Protein AF-A0AAV5C371-F1 (afdb_monomer_lite)

Organism: NCBI:txid191504

pLDDT: mean 76.24, std 12.59, range [38.81, 90.94]

Foldseek 3Di:
DDPPPPPPDDQKDWDWDFDFQKIWIWIAGPVVRDIDPTQDIDGHPHTPPPFDQLEWDDAPQKIKTWTFRDDVPWFGPWIKIWIWGHDDDSHTDIDIGTDPPPDDGPWRWYWDADPVRDIWIWTDDPPDIDIGD

Secondary structure (DSSP, 8-state):
----------SEEEEEEEETTEEEEEEEETTTTEEPS--EEEE-SS--TT-EEEEEEEETTEEEEEEEE--TTSPP-EEEEEEEE-SS-SS--EEEEEETT---TT-EEEEEE-TT--EEEEEEETTEEEEE-

Radius of gyration: 16.56 Å; chains: 1; bounding box: 53×35×44 Å

Sequence (133 aa):
MSSSSRRHVFSQLLVVTSVGRELHLHPYTAATRSWRRQLARIHMEKDLHAAWARTAVVQRGAAHWLYANHEPWSPPTDLCIVSAEVGTTSSPRVSLTELLDAVTVGQTPFLCVGRDGRLSVAGVRGMHVALWT

Structure (mmCIF, N/CA/C/O backbone):
data_AF-A0AAV5C371-F1
#
_entry.id   AF-A0AAV5C371-F1
#
loop_
_atom_site.group_PDB
_atom_site.id
_atom_site.type_symbol
_atom_site.label_atom_id
_atom_site.label_alt_id
_atom_site.label_comp_id
_atom_site.label_asym_id
_atom_site.label_entity_id
_atom_site.label_seq_id
_atom_site.pdbx_PDB_ins_code
_atom_site.Cartn_x
_atom_site.Cartn_y
_atom_site.Cartn_z
_atom_site.occupancy
_atom_site.B_iso_or_equiv
_atom_site.auth_seq_id
_atom_site.auth_comp_id
_atom_site.auth_asym_id
_atom_site.auth_atom_id
_atom_site.pdbx_PDB_model_num
ATOM 1 N N . MET A 1 1 ? -37.274 3.932 -6.355 1.00 38.81 1 MET A N 1
ATOM 2 C CA . MET A 1 1 ? -36.329 2.826 -6.084 1.00 38.81 1 MET A CA 1
ATOM 3 C C . MET A 1 1 ? -35.184 3.395 -5.264 1.00 38.81 1 MET A C 1
ATOM 5 O O . MET A 1 1 ? -34.438 4.222 -5.767 1.00 38.81 1 MET A O 1
ATOM 9 N N . SER A 1 2 ? -35.140 3.075 -3.972 1.00 40.66 2 SER A N 1
ATOM 10 C CA . SER A 1 2 ? -34.131 3.589 -3.041 1.00 40.66 2 SER A CA 1
ATOM 11 C C . SER A 1 2 ? -32.794 2.903 -3.321 1.00 40.66 2 SER A C 1
ATOM 13 O O . SER A 1 2 ? -32.655 1.699 -3.112 1.00 40.66 2 SER A O 1
ATOM 15 N N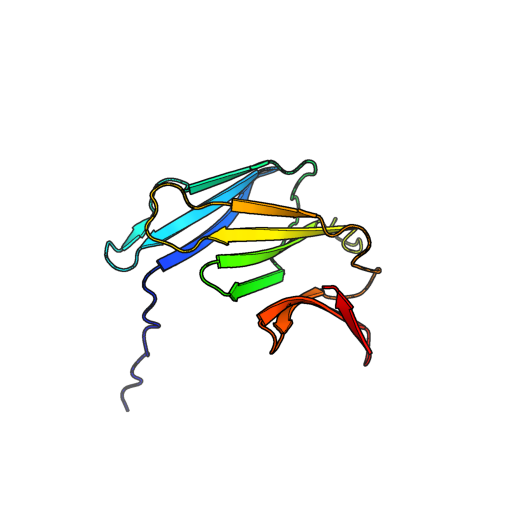 . SER A 1 3 ? -31.823 3.659 -3.832 1.00 45.53 3 SER A N 1
ATOM 16 C CA . SER A 1 3 ? -30.427 3.235 -3.887 1.00 45.53 3 SER A CA 1
ATOM 17 C C . SER A 1 3 ? -29.894 3.215 -2.456 1.00 45.53 3 SER A C 1
ATOM 19 O O . SER A 1 3 ? -29.456 4.243 -1.935 1.00 45.53 3 SER A O 1
ATOM 21 N N . SER A 1 4 ? -29.933 2.054 -1.797 1.00 46.94 4 SER A N 1
ATOM 22 C CA . SER A 1 4 ? -29.203 1.869 -0.547 1.00 46.94 4 SER A CA 1
ATOM 23 C C . SER A 1 4 ? -27.710 1.980 -0.862 1.00 46.94 4 SER A C 1
ATOM 25 O O . SER A 1 4 ? -27.098 1.037 -1.370 1.00 46.94 4 SER A O 1
ATOM 27 N N . SER A 1 5 ? -27.128 3.146 -0.588 1.00 54.62 5 SER A N 1
ATOM 28 C CA . SER A 1 5 ? -25.680 3.322 -0.527 1.00 54.62 5 SER A CA 1
ATOM 29 C C . SER A 1 5 ? -25.166 2.340 0.523 1.00 54.62 5 SER A C 1
ATOM 31 O O . SER A 1 5 ? -25.344 2.550 1.726 1.00 54.62 5 SER A O 1
ATOM 33 N N . ARG A 1 6 ? -24.611 1.206 0.080 1.00 55.47 6 ARG A N 1
ATOM 34 C CA . ARG A 1 6 ? -23.874 0.297 0.956 1.00 55.47 6 ARG A CA 1
ATOM 35 C C . ARG A 1 6 ? -22.690 1.100 1.480 1.00 55.47 6 ARG A C 1
ATOM 37 O O . ARG A 1 6 ? -21.681 1.224 0.794 1.00 55.47 6 ARG A O 1
ATOM 44 N N . ARG A 1 7 ? -22.810 1.689 2.674 1.00 64.31 7 ARG A N 1
ATOM 45 C CA . ARG A 1 7 ? -21.640 2.238 3.363 1.00 64.31 7 ARG A CA 1
ATOM 46 C C . ARG A 1 7 ? -20.681 1.078 3.553 1.00 64.31 7 ARG A C 1
ATOM 48 O O . ARG A 1 7 ? -21.032 0.095 4.201 1.00 64.31 7 ARG A O 1
ATOM 55 N N . HIS A 1 8 ? -19.497 1.180 2.968 1.00 55.84 8 HIS A N 1
ATOM 56 C CA . HIS A 1 8 ? -18.412 0.268 3.283 1.00 55.84 8 HIS A CA 1
ATOM 57 C C . HIS A 1 8 ? -18.167 0.344 4.795 1.00 55.84 8 HIS A C 1
ATOM 59 O O . HIS A 1 8 ? -17.822 1.403 5.321 1.00 55.84 8 HIS A O 1
ATOM 65 N N . VAL A 1 9 ? -18.427 -0.756 5.503 1.00 76.00 9 VAL A N 1
ATOM 66 C CA . VAL A 1 9 ? -18.203 -0.847 6.946 1.00 76.00 9 VAL A CA 1
ATOM 67 C C . VAL A 1 9 ? -16.760 -1.293 7.138 1.00 76.00 9 VAL A C 1
ATOM 69 O O . VAL A 1 9 ? -16.451 -2.474 7.032 1.00 76.00 9 VAL A O 1
ATOM 72 N N . PHE A 1 10 ? -15.861 -0.340 7.361 1.00 78.62 10 PHE A N 1
ATOM 73 C CA . PHE A 1 10 ? -14.495 -0.617 7.797 1.00 78.62 10 PHE A CA 1
ATOM 74 C C . PHE A 1 10 ? -14.378 -0.307 9.291 1.00 78.62 10 PHE A C 1
ATOM 76 O O . PHE A 1 10 ? -15.022 0.613 9.791 1.00 78.62 10 PHE A O 1
ATOM 83 N N . SER A 1 11 ? -13.570 -1.073 10.021 1.00 81.75 11 SER A N 1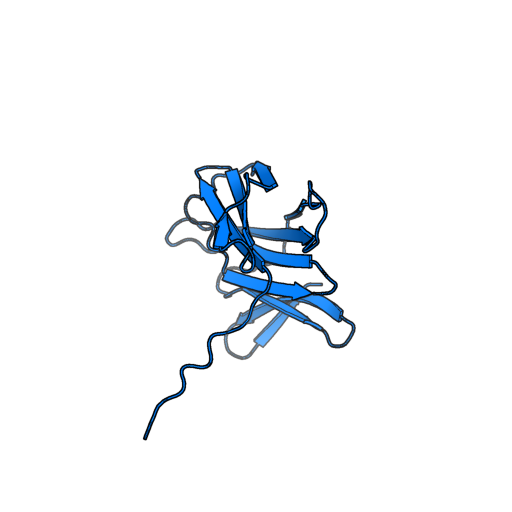
ATOM 84 C CA . SER A 1 11 ? -13.283 -0.806 11.438 1.00 81.75 11 SER A CA 1
ATOM 85 C C . SER A 1 11 ? -12.164 0.224 11.600 1.00 81.75 11 SER A C 1
ATOM 87 O O . SER A 1 11 ? -12.211 1.075 12.495 1.00 81.75 11 SER A O 1
ATOM 89 N N . GLN A 1 12 ? -11.178 0.170 10.704 1.00 81.88 12 GLN A N 1
ATOM 90 C CA . GLN A 1 12 ? -10.010 1.038 10.673 1.00 81.88 12 GLN A CA 1
ATOM 91 C C . GLN A 1 12 ? -9.665 1.432 9.237 1.00 81.88 12 GLN A C 1
ATOM 93 O O . GLN A 1 12 ? -9.877 0.663 8.301 1.00 81.88 12 GLN A O 1
ATOM 98 N N . LEU A 1 13 ? -9.124 2.634 9.090 1.00 85.81 13 LEU A N 1
ATOM 99 C CA . LEU A 1 13 ? -8.531 3.145 7.864 1.00 85.81 13 LEU A CA 1
ATOM 100 C C . LEU A 1 13 ? -7.112 3.606 8.198 1.00 85.81 13 LEU A C 1
ATOM 102 O O . LEU A 1 13 ? -6.912 4.334 9.166 1.00 85.81 13 LEU A O 1
ATOM 106 N N . LEU A 1 14 ? -6.135 3.178 7.407 1.00 86.56 14 LEU A N 1
ATOM 107 C CA . LEU A 1 14 ? -4.754 3.641 7.499 1.00 86.56 14 LEU A CA 1
ATOM 108 C C . LEU A 1 14 ? -4.482 4.559 6.317 1.00 86.56 14 LEU A C 1
ATOM 110 O O . LEU A 1 14 ? -4.651 4.160 5.165 1.00 86.56 14 LEU A O 1
ATOM 114 N N . VAL A 1 15 ? -4.074 5.785 6.617 1.00 85.81 15 VAL A N 1
ATOM 115 C CA . VAL A 1 15 ? -3.690 6.783 5.624 1.00 85.81 15 VAL A CA 1
ATOM 116 C C . VAL A 1 15 ? -2.207 7.046 5.756 1.00 85.81 15 VAL A C 1
ATOM 118 O O . VAL A 1 15 ? -1.707 7.267 6.857 1.00 85.81 15 VAL A O 1
ATOM 121 N N . VAL A 1 16 ? -1.511 7.039 4.626 1.00 83.62 16 VAL A N 1
ATOM 122 C CA . VAL A 1 16 ? -0.107 7.425 4.567 1.00 83.62 16 VAL A CA 1
ATOM 123 C C . VAL A 1 16 ? 0.010 8.733 3.804 1.00 83.62 16 VAL A C 1
ATOM 125 O O . VAL A 1 16 ? -0.524 8.865 2.705 1.00 83.62 16 VAL A O 1
ATOM 128 N N . THR A 1 17 ? 0.699 9.700 4.398 1.00 83.50 17 THR A N 1
ATOM 129 C CA . THR A 1 17 ? 0.991 10.998 3.783 1.00 83.50 17 THR A CA 1
ATOM 130 C C . THR A 1 17 ? 2.496 11.192 3.675 1.00 83.50 17 THR A C 1
ATOM 132 O O . THR A 1 17 ? 3.223 10.823 4.597 1.00 83.50 17 THR A O 1
ATOM 135 N N . SER A 1 18 ? 2.958 11.807 2.591 1.00 79.12 18 SER A N 1
ATOM 136 C CA . SER A 1 18 ? 4.363 12.164 2.381 1.00 79.12 18 SER A CA 1
ATOM 137 C C . SER A 1 18 ? 4.582 13.662 2.581 1.00 79.12 18 SER A C 1
ATOM 139 O O . SER A 1 18 ? 3.856 14.472 2.005 1.00 79.12 18 SER A O 1
ATOM 141 N N . VAL A 1 19 ? 5.595 14.033 3.365 1.00 79.75 19 VAL A N 1
ATOM 142 C CA . VAL A 1 19 ? 6.035 15.423 3.552 1.00 79.75 19 VAL A CA 1
ATOM 143 C C . VAL A 1 19 ? 7.558 15.466 3.442 1.00 79.75 19 VAL A C 1
ATOM 145 O O . VAL A 1 19 ? 8.263 15.016 4.344 1.00 79.75 19 VAL A O 1
ATOM 148 N N . GLY A 1 20 ? 8.079 15.978 2.323 1.00 80.50 20 GLY A N 1
ATOM 149 C CA . GLY A 1 20 ? 9.519 15.978 2.040 1.00 80.50 20 GLY A CA 1
ATOM 150 C C . GLY A 1 20 ? 10.096 14.559 2.032 1.00 80.50 20 GLY A C 1
ATOM 151 O O . GLY A 1 20 ? 9.753 13.753 1.171 1.00 80.50 20 GLY A O 1
ATOM 152 N N . ARG A 1 21 ? 10.941 14.248 3.020 1.00 80.38 21 ARG A N 1
ATOM 153 C CA . ARG A 1 21 ? 11.566 12.924 3.219 1.00 80.38 21 ARG A CA 1
ATOM 154 C C . ARG A 1 21 ? 10.823 12.025 4.194 1.00 80.38 21 ARG A C 1
ATOM 156 O O . ARG A 1 21 ? 11.303 10.951 4.528 1.00 80.38 21 ARG A O 1
ATOM 163 N N . GLU A 1 22 ? 9.688 12.462 4.718 1.00 83.69 22 GLU A N 1
ATOM 164 C CA . GLU A 1 22 ? 8.997 11.724 5.765 1.00 83.69 22 GLU A CA 1
ATOM 165 C C . GLU A 1 22 ? 7.697 11.112 5.250 1.00 83.69 22 GLU A C 1
ATOM 167 O O . GLU A 1 22 ? 6.845 11.807 4.694 1.00 83.69 22 GLU A O 1
ATOM 172 N N . LEU A 1 23 ? 7.500 9.820 5.522 1.00 83.00 23 LEU A N 1
ATOM 173 C CA . LEU A 1 23 ? 6.180 9.197 5.477 1.00 83.00 23 LEU A CA 1
ATOM 174 C C . LEU A 1 23 ? 5.558 9.184 6.864 1.00 83.00 23 LEU A C 1
ATOM 176 O O . LEU A 1 23 ? 6.174 8.770 7.846 1.00 83.00 23 LEU A O 1
ATOM 180 N N . HIS A 1 24 ? 4.306 9.613 6.930 1.00 84.62 24 HIS A N 1
ATOM 181 C CA . HIS A 1 24 ? 3.529 9.690 8.156 1.00 84.62 24 HIS A CA 1
ATOM 182 C C . HIS A 1 24 ? 2.335 8.755 8.038 1.00 84.62 24 HIS A C 1
ATOM 184 O O . HIS A 1 24 ? 1.558 8.867 7.090 1.00 84.62 24 HIS A O 1
ATOM 190 N N . LEU A 1 25 ? 2.185 7.847 9.003 1.00 86.06 25 LEU A N 1
ATOM 191 C CA . LEU A 1 25 ? 1.042 6.940 9.069 1.00 86.06 25 LEU A CA 1
ATOM 192 C C . LEU A 1 25 ? 0.007 7.431 10.080 1.00 86.06 25 LEU A C 1
ATOM 194 O O . LEU A 1 25 ? 0.296 7.586 11.272 1.00 86.06 25 LEU A O 1
ATOM 198 N N . HIS A 1 26 ? -1.217 7.610 9.592 1.00 86.56 26 HIS A N 1
ATOM 199 C CA . HIS A 1 26 ? -2.359 8.134 10.329 1.00 86.56 26 HIS A CA 1
ATOM 200 C C . HIS A 1 26 ? -3.479 7.095 10.363 1.00 86.56 26 HIS A C 1
ATOM 202 O O . HIS A 1 26 ? -4.031 6.745 9.317 1.00 86.56 26 HIS A O 1
ATOM 208 N N . PRO A 1 27 ? -3.854 6.594 11.545 1.00 86.44 27 PRO A N 1
ATOM 209 C CA . PRO A 1 27 ? -4.982 5.700 11.681 1.00 86.44 27 PRO A CA 1
ATOM 210 C C . PRO A 1 27 ? -6.252 6.507 11.930 1.00 86.44 27 PRO A C 1
ATOM 212 O O . PRO A 1 27 ? -6.307 7.416 12.764 1.00 86.44 27 PRO A O 1
ATOM 215 N N . TYR A 1 28 ? -7.315 6.090 11.272 1.00 85.44 28 TYR A N 1
ATOM 216 C CA . TYR A 1 28 ? -8.663 6.537 11.536 1.00 85.44 28 TYR A CA 1
ATOM 217 C C . TYR A 1 28 ? -9.482 5.355 12.038 1.00 85.44 28 TYR A C 1
ATOM 219 O O . TYR A 1 28 ? -9.510 4.283 11.432 1.00 85.44 28 TYR A O 1
ATOM 227 N N . THR A 1 29 ? -10.140 5.539 13.179 1.00 85.31 29 THR A N 1
ATOM 228 C CA . THR A 1 29 ? -11.007 4.515 13.767 1.00 85.31 29 THR A CA 1
ATOM 229 C C . THR A 1 29 ? -12.457 4.861 13.466 1.00 85.31 29 THR A C 1
ATOM 231 O O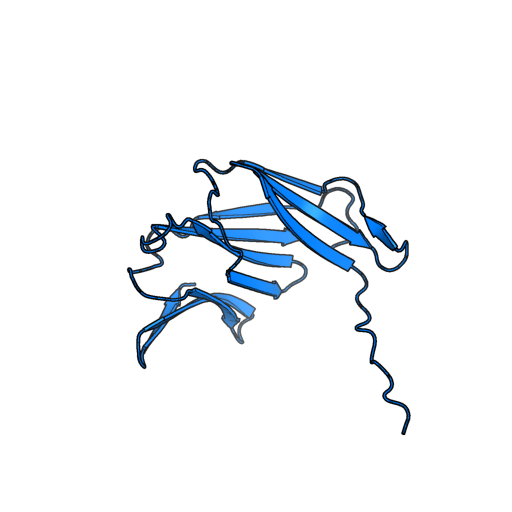 . THR A 1 29 ? -12.943 5.908 13.888 1.00 85.31 29 THR A O 1
ATOM 234 N N . ALA A 1 30 ? -13.181 3.966 12.792 1.00 85.31 30 ALA A N 1
ATOM 235 C CA . ALA A 1 30 ? -14.582 4.212 12.449 1.00 85.31 30 ALA A CA 1
ATOM 236 C C . ALA A 1 30 ? -15.499 4.230 13.684 1.00 85.31 30 ALA A C 1
ATOM 238 O O . ALA A 1 30 ? -16.463 4.993 13.719 1.00 85.31 30 ALA A O 1
ATOM 239 N N . ALA A 1 31 ? -15.171 3.439 14.714 1.00 84.38 31 ALA A N 1
ATOM 240 C CA . ALA A 1 31 ? -15.940 3.368 15.959 1.00 84.38 31 ALA A CA 1
ATOM 241 C C . ALA A 1 31 ? -15.988 4.714 16.703 1.00 84.38 31 ALA A C 1
ATOM 243 O O . ALA A 1 31 ? -17.049 5.131 17.154 1.00 84.38 31 ALA A O 1
ATOM 244 N N . THR A 1 32 ? -14.854 5.414 16.788 1.00 85.19 32 THR A N 1
ATOM 245 C CA . THR A 1 32 ? -14.746 6.730 17.444 1.00 85.19 32 THR A CA 1
ATOM 246 C C . THR A 1 32 ? -14.835 7.894 16.460 1.00 85.19 32 THR A C 1
ATOM 248 O O . THR A 1 32 ? -14.810 9.049 16.875 1.00 85.19 32 THR A O 1
ATOM 251 N N . ARG A 1 33 ? -14.915 7.598 15.155 1.00 85.88 33 ARG A N 1
ATOM 252 C CA . ARG A 1 33 ? -14.880 8.553 14.035 1.00 85.88 33 ARG A CA 1
ATOM 253 C C . ARG A 1 33 ? -13.752 9.578 14.134 1.00 85.88 33 ARG A C 1
ATOM 255 O O . ARG A 1 33 ? -13.914 10.727 13.728 1.00 85.88 33 ARG A O 1
ATOM 262 N N . SER A 1 34 ? -12.612 9.161 14.669 1.00 84.62 34 SER A N 1
ATOM 263 C CA . SER A 1 34 ? -11.502 10.052 14.976 1.00 84.62 34 SER A CA 1
ATOM 264 C C . SER A 1 34 ? -10.193 9.544 14.396 1.00 84.62 34 SER A C 1
ATOM 266 O O . SER A 1 34 ? -9.943 8.337 14.290 1.00 84.62 34 SER A O 1
ATOM 268 N N . TRP A 1 35 ? -9.346 10.504 14.043 1.00 85.69 35 TRP A N 1
ATOM 269 C CA . TRP A 1 35 ? -7.929 10.277 13.812 1.00 85.69 35 TRP A CA 1
ATOM 270 C C . TRP A 1 35 ? -7.246 10.051 15.157 1.00 85.69 35 TRP A C 1
ATOM 272 O O . TRP A 1 35 ? -7.532 10.765 16.122 1.00 85.69 35 TRP A O 1
ATOM 282 N N . ARG A 1 36 ? -6.356 9.061 15.243 1.00 80.00 36 ARG A N 1
ATOM 283 C CA . ARG A 1 36 ? -5.452 8.962 16.399 1.00 80.00 36 ARG A CA 1
ATOM 284 C C . ARG A 1 36 ? -4.168 9.732 16.116 1.00 80.00 36 ARG A C 1
ATOM 286 O O . ARG A 1 36 ? -3.918 10.153 14.988 1.00 80.00 36 ARG A O 1
ATOM 293 N N . ARG A 1 37 ? -3.344 9.896 17.156 1.00 79.19 37 ARG A N 1
ATOM 294 C CA . ARG A 1 37 ? -1.984 10.425 17.009 1.00 79.19 37 ARG A CA 1
ATOM 295 C C . ARG A 1 37 ? -1.238 9.629 15.932 1.00 79.19 37 ARG A C 1
ATOM 297 O O . ARG A 1 37 ? -1.453 8.422 15.814 1.00 79.19 37 ARG A O 1
ATOM 304 N N . GLN A 1 38 ? -0.366 10.317 15.195 1.00 78.75 38 GLN A N 1
ATOM 305 C CA . GLN A 1 38 ? 0.546 9.715 14.224 1.00 78.75 38 GLN A CA 1
ATOM 306 C C . GLN A 1 38 ? 1.181 8.448 14.812 1.00 78.75 38 GLN A C 1
ATOM 308 O O . GLN A 1 38 ? 1.793 8.501 15.883 1.00 78.75 38 GLN A O 1
ATOM 313 N N . LEU A 1 39 ? 0.998 7.322 14.117 1.00 76.00 39 LEU A N 1
ATOM 314 C CA . LEU A 1 39 ? 1.470 6.015 14.578 1.00 76.00 39 LEU A CA 1
ATOM 315 C C . LEU A 1 39 ? 2.962 5.856 14.362 1.00 76.00 39 LEU A C 1
ATOM 317 O O . LEU A 1 39 ? 3.663 5.322 15.213 1.00 76.00 39 LEU A O 1
ATOM 321 N N . ALA A 1 40 ? 3.425 6.303 13.201 1.00 79.81 40 ALA A N 1
ATOM 322 C CA . ALA A 1 40 ? 4.801 6.144 12.796 1.00 79.81 40 ALA A CA 1
ATOM 323 C C . ALA A 1 40 ? 5.226 7.271 11.866 1.00 79.81 40 ALA A C 1
ATOM 325 O O . ALA A 1 40 ? 4.419 7.899 11.164 1.00 79.81 40 ALA A O 1
ATOM 326 N N . ARG A 1 41 ? 6.534 7.490 11.879 1.00 85.12 41 ARG A N 1
ATOM 327 C CA . ARG A 1 41 ? 7.248 8.358 10.965 1.00 85.12 41 ARG A CA 1
ATOM 328 C C . ARG A 1 41 ? 8.395 7.551 10.383 1.00 85.12 41 ARG A C 1
ATOM 330 O O . ARG A 1 41 ? 9.203 7.025 11.142 1.00 85.12 41 ARG A O 1
ATOM 337 N N . ILE A 1 42 ? 8.438 7.440 9.065 1.00 82.69 42 ILE A N 1
ATOM 338 C CA . ILE A 1 42 ? 9.535 6.782 8.358 1.00 82.69 42 ILE A CA 1
ATOM 339 C C . ILE A 1 42 ? 10.328 7.877 7.668 1.00 82.69 42 ILE A C 1
ATOM 341 O O . ILE A 1 42 ? 9.758 8.642 6.889 1.00 82.69 42 ILE A O 1
ATOM 345 N N . HIS A 1 43 ? 11.618 7.960 7.976 1.00 83.19 43 HIS A N 1
ATOM 346 C CA . HIS A 1 43 ? 12.535 8.821 7.249 1.00 83.19 43 HIS A CA 1
ATOM 347 C C . HIS A 1 43 ? 13.038 8.079 6.015 1.00 83.19 43 HIS A C 1
ATOM 349 O O . HIS A 1 43 ? 13.496 6.943 6.119 1.00 83.19 43 HIS A O 1
ATOM 355 N N . MET A 1 44 ? 12.932 8.727 4.868 1.00 76.25 44 MET A N 1
ATOM 356 C CA . MET A 1 44 ? 13.447 8.250 3.597 1.00 76.25 44 MET A CA 1
ATOM 357 C C . MET A 1 44 ? 14.761 8.952 3.309 1.00 76.25 44 MET A C 1
ATOM 359 O O . MET A 1 44 ? 14.902 10.148 3.553 1.00 76.25 44 MET A O 1
ATOM 363 N N . GLU A 1 45 ? 15.719 8.217 2.760 1.00 74.06 45 GLU A N 1
ATOM 364 C CA . GLU A 1 45 ? 17.014 8.789 2.397 1.00 74.06 45 GLU A CA 1
ATOM 365 C C . GLU A 1 45 ? 16.872 9.848 1.290 1.00 74.06 45 GLU A C 1
ATOM 367 O O . GLU A 1 45 ? 17.517 10.900 1.320 1.00 74.06 45 GLU A O 1
ATOM 372 N N . LYS A 1 46 ? 15.959 9.596 0.346 1.00 71.75 46 LYS A N 1
ATOM 373 C CA . LYS A 1 46 ? 15.656 10.475 -0.785 1.00 71.75 46 LYS A CA 1
ATOM 374 C C . LYS A 1 46 ? 14.326 11.192 -0.588 1.00 71.75 46 LYS A C 1
ATOM 376 O O . LYS A 1 46 ? 13.410 10.697 0.071 1.00 71.75 46 LYS A O 1
ATOM 381 N N . ASP A 1 47 ? 14.219 12.367 -1.196 1.00 70.31 47 ASP A N 1
ATOM 382 C CA . ASP A 1 47 ? 12.976 13.123 -1.194 1.00 70.31 47 ASP A CA 1
ATOM 383 C C . ASP A 1 47 ? 11.871 12.385 -1.949 1.00 70.31 47 ASP A C 1
ATOM 385 O O . ASP A 1 47 ? 12.077 11.864 -3.045 1.00 70.31 47 ASP A O 1
ATOM 389 N N . LEU A 1 48 ? 10.671 12.404 -1.373 1.00 66.69 48 LEU A N 1
ATOM 390 C CA . LEU A 1 48 ? 9.475 11.778 -1.926 1.00 66.69 48 LEU A CA 1
ATOM 391 C C . LEU A 1 48 ? 8.721 12.732 -2.857 1.00 66.69 48 LEU A C 1
ATOM 393 O O . LEU A 1 48 ? 7.492 12.672 -2.917 1.00 66.69 48 LEU A O 1
ATOM 397 N N . HIS A 1 49 ? 9.438 13.621 -3.558 1.00 57.19 49 HIS A N 1
ATOM 398 C CA . HIS A 1 49 ? 8.881 14.746 -4.331 1.00 57.19 49 HIS A CA 1
ATOM 399 C C . HIS A 1 49 ? 7.749 14.334 -5.279 1.00 57.19 49 HIS A C 1
ATOM 401 O O . HIS A 1 49 ? 6.866 15.140 -5.564 1.00 57.19 49 HIS A O 1
ATOM 407 N N . ALA A 1 50 ? 7.716 13.065 -5.691 1.00 54.41 50 ALA A N 1
ATOM 408 C CA . ALA A 1 50 ? 6.534 12.453 -6.270 1.00 54.41 50 ALA A CA 1
ATOM 409 C C . ALA A 1 50 ? 6.407 10.955 -5.921 1.00 54.41 50 ALA A C 1
ATOM 411 O O . ALA A 1 50 ? 6.131 10.123 -6.782 1.00 54.41 50 ALA A O 1
ATOM 412 N N . ALA A 1 51 ? 6.571 10.558 -4.658 1.00 55.75 51 ALA A N 1
ATOM 413 C CA . ALA A 1 51 ? 6.322 9.169 -4.272 1.00 55.75 51 ALA A CA 1
ATOM 414 C C . ALA A 1 51 ? 4.817 8.884 -4.198 1.00 55.75 51 ALA A C 1
ATOM 416 O O . ALA A 1 51 ? 4.163 9.094 -3.178 1.00 55.75 51 ALA A O 1
ATOM 417 N N . TRP A 1 52 ? 4.242 8.414 -5.302 1.00 58.69 52 TRP A N 1
ATOM 418 C CA . TRP A 1 52 ? 2.836 8.030 -5.338 1.00 58.69 52 TRP A CA 1
ATOM 419 C C . TRP A 1 52 ? 2.756 6.596 -4.832 1.00 58.69 52 TRP A C 1
ATOM 421 O O . TRP A 1 52 ? 3.421 5.710 -5.376 1.00 58.69 52 TRP A O 1
ATOM 431 N N . ALA A 1 53 ? 1.943 6.361 -3.801 1.00 62.38 53 ALA A N 1
ATOM 432 C CA . ALA A 1 53 ? 1.528 5.009 -3.467 1.00 62.38 53 ALA A CA 1
ATOM 433 C C . ALA A 1 53 ? 0.756 4.467 -4.677 1.00 62.38 53 ALA A C 1
ATOM 435 O O . ALA A 1 53 ? -0.391 4.849 -4.905 1.00 62.38 53 ALA A O 1
ATOM 436 N N . ARG A 1 54 ? 1.402 3.639 -5.504 1.00 71.81 54 ARG A N 1
ATOM 437 C CA . ARG A 1 54 ? 0.797 3.162 -6.757 1.00 71.81 54 ARG A CA 1
ATOM 438 C C . ARG A 1 54 ? -0.300 2.153 -6.489 1.00 71.81 54 ARG A C 1
ATOM 440 O O . ARG A 1 54 ? -1.306 2.131 -7.187 1.00 71.81 54 ARG A O 1
ATOM 447 N N . THR A 1 55 ? -0.107 1.351 -5.451 1.00 85.75 55 THR A N 1
ATOM 448 C CA . THR A 1 55 ? -1.045 0.324 -5.016 1.00 85.75 55 THR A CA 1
ATOM 449 C C . THR A 1 55 ? -0.873 0.038 -3.540 1.00 85.75 55 THR A C 1
ATOM 451 O O . THR A 1 55 ? 0.235 0.154 -3.009 1.00 85.75 55 THR A O 1
ATOM 454 N N . ALA A 1 56 ? -1.955 -0.408 -2.913 1.00 89.38 56 ALA A N 1
ATOM 455 C CA . ALA A 1 56 ? -1.946 -0.911 -1.554 1.00 89.38 56 ALA A CA 1
ATOM 456 C C . ALA A 1 56 ? -2.664 -2.259 -1.485 1.00 89.38 56 ALA A C 1
ATOM 458 O O . ALA A 1 56 ? -3.654 -2.471 -2.186 1.00 89.38 56 ALA A O 1
ATOM 459 N N . VAL A 1 57 ? -2.185 -3.151 -0.623 1.00 90.94 57 VAL A N 1
ATOM 460 C CA . VAL A 1 57 ? -2.832 -4.435 -0.327 1.00 90.94 57 VAL A CA 1
ATOM 461 C C . VAL A 1 57 ? -2.819 -4.689 1.173 1.00 90.94 57 VAL A C 1
ATOM 463 O O . VAL A 1 57 ? -1.895 -4.279 1.872 1.00 90.94 57 VAL A O 1
ATOM 466 N N . VAL A 1 58 ? -3.845 -5.370 1.678 1.00 89.44 58 VAL A N 1
ATOM 467 C CA . VAL A 1 58 ? -3.900 -5.813 3.075 1.00 89.44 58 VAL A CA 1
ATOM 468 C C . VAL A 1 58 ? -3.745 -7.322 3.100 1.00 89.44 58 VAL A C 1
ATOM 470 O O . VAL A 1 58 ? -4.508 -8.038 2.453 1.00 89.44 58 VAL A O 1
ATOM 473 N N . GLN A 1 59 ? -2.762 -7.810 3.848 1.00 90.00 59 GLN A N 1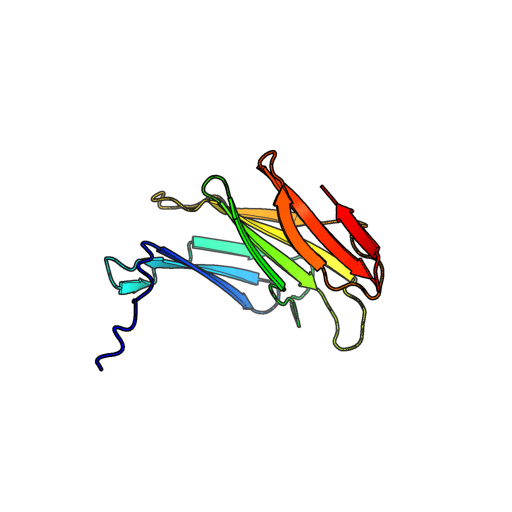
ATOM 474 C CA . GLN A 1 59 ? -2.433 -9.222 3.912 1.00 90.00 59 GLN A CA 1
ATOM 475 C C . GLN A 1 59 ? -1.940 -9.604 5.310 1.00 90.00 59 GLN A C 1
ATOM 477 O O . GLN A 1 59 ? -1.101 -8.923 5.883 1.00 90.00 59 GLN A O 1
ATOM 482 N N . ARG A 1 60 ? -2.447 -10.718 5.863 1.00 86.75 60 ARG A N 1
ATOM 483 C CA . ARG A 1 60 ? -1.975 -11.301 7.141 1.00 86.75 60 ARG A CA 1
ATOM 484 C C . ARG A 1 60 ? -1.887 -10.286 8.297 1.00 86.75 60 ARG A C 1
ATOM 486 O O . ARG A 1 60 ? -0.977 -10.344 9.112 1.00 86.75 60 ARG A O 1
ATOM 493 N N . GLY A 1 61 ? -2.850 -9.367 8.373 1.00 86.69 61 GLY A N 1
ATOM 494 C CA . GLY A 1 61 ? -2.886 -8.353 9.428 1.00 86.69 61 GLY A CA 1
ATOM 495 C C . GLY A 1 61 ? -1.885 -7.214 9.238 1.00 86.69 61 GLY A C 1
ATOM 496 O O . GLY A 1 61 ? -1.641 -6.485 10.186 1.00 86.69 61 GLY A O 1
ATOM 497 N N . ALA A 1 62 ? -1.325 -7.030 8.044 1.00 88.69 62 ALA A N 1
ATOM 498 C CA . ALA A 1 62 ? -0.520 -5.873 7.682 1.00 88.69 62 ALA A CA 1
ATOM 499 C C . ALA A 1 62 ? -1.073 -5.203 6.417 1.00 88.69 62 ALA A C 1
ATOM 501 O O . ALA A 1 62 ? -1.647 -5.852 5.542 1.00 88.69 62 ALA A O 1
ATOM 502 N N . ALA A 1 63 ? -0.933 -3.886 6.342 1.00 90.06 63 ALA A N 1
ATOM 503 C CA . ALA A 1 63 ? -1.183 -3.100 5.148 1.00 90.06 63 ALA A CA 1
ATOM 504 C C . ALA A 1 63 ? 0.162 -2.787 4.495 1.00 90.06 63 ALA A C 1
ATOM 506 O O . ALA A 1 63 ? 1.103 -2.382 5.175 1.00 90.06 63 ALA A O 1
ATOM 507 N N . HIS A 1 64 ? 0.241 -2.994 3.187 1.00 90.69 64 HIS A N 1
ATOM 508 C CA . HIS A 1 64 ? 1.441 -2.806 2.388 1.00 90.69 64 HIS A CA 1
ATOM 509 C C . HIS A 1 64 ? 1.159 -1.769 1.307 1.00 90.69 64 HIS A C 1
ATOM 511 O O . HIS A 1 64 ? 0.151 -1.873 0.608 1.00 90.69 64 HIS A O 1
ATOM 517 N N . TRP A 1 65 ? 2.054 -0.802 1.146 1.00 89.62 65 TRP A N 1
ATOM 518 C CA . TRP A 1 65 ? 1.997 0.225 0.110 1.00 89.62 65 TRP A CA 1
ATOM 519 C C . TRP A 1 65 ? 3.260 0.171 -0.723 1.00 89.62 65 TRP A C 1
ATOM 521 O O . TRP A 1 65 ? 4.360 0.106 -0.177 1.00 89.62 65 TRP A O 1
ATOM 531 N N . LEU A 1 66 ? 3.096 0.235 -2.039 1.00 86.75 66 LEU A N 1
ATOM 532 C CA . LEU A 1 66 ? 4.216 0.347 -2.959 1.00 86.75 66 LEU A CA 1
ATOM 533 C C . LEU A 1 66 ? 4.418 1.798 -3.336 1.00 86.75 66 LEU A C 1
ATOM 535 O O . LEU A 1 66 ? 3.551 2.407 -3.966 1.00 86.75 66 LEU A O 1
ATOM 539 N N . TYR A 1 67 ? 5.579 2.313 -2.969 1.00 81.56 67 TYR A N 1
ATOM 540 C CA . TYR A 1 67 ? 6.038 3.636 -3.328 1.00 81.56 67 TYR A CA 1
ATOM 541 C C . TYR A 1 67 ? 7.039 3.537 -4.463 1.00 81.56 67 TYR A C 1
ATOM 543 O O . TYR A 1 67 ? 7.888 2.648 -4.493 1.00 81.56 67 TYR A O 1
ATOM 551 N N . ALA A 1 68 ? 6.917 4.473 -5.392 1.00 76.19 68 ALA A N 1
ATOM 552 C CA . ALA A 1 68 ? 7.872 4.665 -6.462 1.00 76.19 68 ALA A CA 1
ATOM 553 C C . ALA A 1 68 ? 8.383 6.094 -6.376 1.00 76.19 68 ALA A C 1
ATOM 555 O O . ALA A 1 68 ? 7.590 7.022 -6.554 1.00 76.19 68 ALA A O 1
ATOM 556 N N . ASN A 1 69 ? 9.675 6.272 -6.113 1.00 70.81 69 ASN A N 1
ATOM 557 C CA . ASN A 1 69 ? 10.274 7.581 -6.283 1.00 70.81 69 ASN A CA 1
ATOM 558 C C . ASN A 1 69 ? 10.416 7.843 -7.784 1.00 70.81 69 ASN A C 1
ATOM 560 O O . ASN A 1 69 ? 11.022 7.045 -8.502 1.00 70.81 69 ASN A O 1
ATOM 564 N N . HIS A 1 70 ? 9.809 8.922 -8.266 1.00 63.78 70 HIS A N 1
ATOM 565 C CA . HIS A 1 70 ? 9.989 9.366 -9.639 1.00 63.78 70 HIS A CA 1
ATOM 566 C C . HIS A 1 70 ? 10.259 10.860 -9.649 1.00 63.78 70 HIS A C 1
ATOM 568 O O . HIS A 1 70 ? 9.589 11.628 -8.960 1.00 63.78 70 HIS A O 1
ATOM 574 N N . GLU A 1 71 ? 11.216 11.276 -10.467 1.00 61.38 71 GLU A N 1
ATOM 575 C CA . GLU A 1 71 ? 11.192 12.640 -10.969 1.00 61.38 71 GLU A CA 1
ATOM 576 C C . GLU A 1 71 ? 10.096 12.737 -12.034 1.00 61.38 71 GLU A C 1
ATOM 578 O O . GLU A 1 71 ? 9.868 11.768 -12.773 1.00 61.38 71 GLU A O 1
ATOM 583 N N . PRO A 1 72 ? 9.404 13.883 -12.147 1.00 54.56 72 PRO A N 1
ATOM 584 C CA . PRO A 1 72 ? 8.538 14.133 -13.287 1.00 54.56 72 PRO A CA 1
ATOM 585 C C . PRO A 1 72 ? 9.321 13.828 -14.571 1.00 54.56 72 PRO A C 1
ATOM 587 O O . PRO A 1 72 ? 10.419 14.347 -14.747 1.00 54.56 72 PRO A O 1
ATOM 590 N N . TRP A 1 73 ? 8.758 12.991 -15.448 1.00 59.62 73 TRP A N 1
ATOM 591 C CA . TRP A 1 73 ? 9.332 12.600 -16.751 1.00 59.62 73 TRP A CA 1
ATOM 592 C C . TRP A 1 73 ? 10.459 11.558 -16.744 1.00 59.62 73 TRP A C 1
ATOM 594 O O . TRP A 1 73 ? 10.872 11.131 -17.822 1.00 59.62 73 TRP A O 1
ATOM 604 N N . SER A 1 74 ? 10.883 11.073 -15.577 1.00 59.19 74 SER A N 1
ATOM 605 C CA . SER A 1 74 ? 11.858 9.984 -15.469 1.00 59.19 74 SER A CA 1
ATOM 606 C C . SER A 1 74 ? 11.178 8.663 -15.096 1.00 59.19 74 SER A C 1
ATOM 608 O O . SER A 1 74 ? 10.161 8.650 -14.392 1.00 59.19 74 SER A O 1
ATOM 610 N N . PRO A 1 75 ? 11.707 7.516 -15.553 1.00 59.66 75 PRO A N 1
ATOM 611 C CA . PRO A 1 75 ? 11.275 6.232 -15.025 1.00 59.66 75 PRO A CA 1
ATOM 612 C C . PRO A 1 75 ? 11.535 6.154 -13.516 1.00 59.66 75 PRO A C 1
ATOM 614 O O . PRO A 1 75 ? 12.500 6.751 -13.039 1.00 59.66 75 PRO A O 1
ATOM 617 N N . PRO A 1 76 ? 10.699 5.418 -12.763 1.00 63.75 76 PRO A N 1
ATOM 618 C CA . PRO A 1 76 ? 10.926 5.237 -11.338 1.00 63.75 76 PRO A CA 1
ATOM 619 C C . PRO A 1 76 ? 12.281 4.562 -11.120 1.00 63.75 76 PRO A C 1
ATOM 621 O O . PRO A 1 76 ? 12.531 3.487 -11.665 1.00 63.75 76 PRO A O 1
ATOM 624 N N . THR A 1 77 ? 13.148 5.222 -10.359 1.00 66.19 77 THR A N 1
ATOM 625 C CA . THR A 1 77 ? 14.513 4.757 -10.080 1.00 66.19 77 THR A CA 1
ATOM 626 C C . THR A 1 77 ? 14.571 3.899 -8.830 1.00 66.19 77 THR A C 1
ATOM 628 O O . THR A 1 77 ? 15.378 2.981 -8.763 1.00 66.19 77 THR A O 1
ATOM 631 N N . ASP A 1 78 ? 13.685 4.168 -7.868 1.00 74.50 78 ASP A N 1
ATOM 632 C CA . ASP A 1 78 ? 13.654 3.480 -6.584 1.00 74.50 78 ASP A CA 1
ATOM 633 C C . ASP A 1 78 ? 12.219 3.060 -6.257 1.00 74.50 78 ASP A C 1
ATOM 635 O O . ASP A 1 78 ? 11.301 3.889 -6.205 1.00 74.50 78 ASP A O 1
ATOM 639 N N . LEU A 1 79 ? 12.023 1.763 -6.025 1.00 79.88 79 LEU A N 1
ATOM 640 C CA . LEU A 1 79 ? 10.794 1.243 -5.447 1.00 79.88 79 LEU A CA 1
ATOM 641 C C . LEU A 1 79 ? 11.017 0.863 -3.989 1.00 79.88 79 LEU A C 1
ATOM 643 O O . LEU A 1 79 ? 12.041 0.284 -3.637 1.00 79.88 79 LEU A O 1
ATOM 647 N N . CYS A 1 80 ? 10.014 1.096 -3.151 1.00 82.38 80 CYS A N 1
ATOM 648 C CA . CYS A 1 80 ? 10.007 0.560 -1.800 1.00 82.38 80 CYS A CA 1
ATOM 649 C C . CYS A 1 80 ? 8.608 0.127 -1.362 1.00 82.38 80 CYS A C 1
ATOM 651 O O . CYS A 1 80 ? 7.588 0.677 -1.785 1.00 82.38 80 CYS A O 1
ATOM 653 N N . ILE A 1 81 ? 8.564 -0.888 -0.503 1.00 87.75 81 ILE A N 1
ATOM 654 C CA . ILE A 1 81 ? 7.350 -1.350 0.158 1.00 87.75 81 ILE A CA 1
ATOM 655 C C . ILE A 1 81 ? 7.363 -0.824 1.582 1.00 87.75 81 ILE A C 1
ATOM 657 O O . ILE A 1 81 ? 8.270 -1.108 2.362 1.00 87.75 81 ILE A O 1
ATOM 661 N N . VAL A 1 82 ? 6.315 -0.095 1.935 1.00 88.06 82 VAL A N 1
ATOM 662 C CA . VAL A 1 82 ? 6.036 0.286 3.315 1.00 88.06 82 VAL A CA 1
ATOM 663 C C . VAL A 1 82 ? 5.006 -0.682 3.850 1.00 88.06 82 VAL A C 1
ATOM 665 O O . VAL A 1 82 ? 3.951 -0.845 3.244 1.00 88.06 82 VAL A O 1
ATOM 668 N N . SER A 1 83 ? 5.299 -1.321 4.974 1.00 89.25 83 SER A N 1
ATOM 669 C CA . SER A 1 83 ? 4.376 -2.240 5.636 1.00 89.25 83 SER A CA 1
ATOM 670 C C . SER A 1 83 ? 4.034 -1.715 7.017 1.00 89.25 83 SER A C 1
ATOM 672 O O . SER A 1 83 ? 4.920 -1.258 7.733 1.00 89.25 83 SER A O 1
ATOM 674 N N . ALA A 1 84 ? 2.767 -1.794 7.404 1.00 87.62 84 ALA A N 1
ATOM 675 C CA . ALA A 1 84 ? 2.318 -1.464 8.748 1.00 87.62 84 ALA A CA 1
ATOM 676 C C . ALA A 1 84 ? 1.386 -2.550 9.274 1.00 87.62 84 ALA A C 1
ATOM 678 O O . ALA A 1 84 ? 0.401 -2.893 8.620 1.00 87.62 84 ALA A O 1
ATOM 679 N N . GLU A 1 85 ? 1.676 -3.069 10.463 1.00 87.25 85 GLU A N 1
ATOM 680 C CA . GLU A 1 85 ? 0.763 -3.970 11.162 1.00 87.25 85 GLU A CA 1
ATOM 681 C C . GLU A 1 85 ? -0.567 -3.254 11.454 1.00 87.25 85 GLU A C 1
ATOM 683 O O . GLU A 1 85 ? -0.615 -2.143 11.984 1.00 87.25 85 GLU A O 1
ATOM 688 N N . VAL A 1 86 ? -1.663 -3.913 11.097 1.00 75.56 86 VAL A N 1
ATOM 689 C CA . VAL A 1 86 ? -3.040 -3.479 11.315 1.00 75.56 86 VAL A CA 1
ATOM 690 C C . VAL A 1 86 ? -3.548 -4.197 12.560 1.00 75.56 86 VAL A C 1
ATOM 692 O O . VAL A 1 86 ? -3.855 -5.388 12.530 1.00 75.56 86 VAL A O 1
ATOM 695 N N . GLY A 1 87 ? -3.622 -3.483 13.680 1.00 69.00 87 GLY A N 1
ATOM 696 C CA . GLY A 1 87 ? -3.989 -4.070 14.966 1.00 69.00 87 GLY A CA 1
ATOM 697 C C . GLY A 1 87 ? -4.203 -3.029 16.062 1.00 69.00 87 GLY A C 1
ATOM 698 O O . GLY A 1 87 ? -3.968 -1.839 15.877 1.00 69.00 87 GLY A O 1
ATOM 699 N N . THR A 1 88 ? -4.702 -3.471 17.216 1.00 56.69 88 THR A N 1
ATOM 700 C CA . THR A 1 88 ? -5.075 -2.619 18.363 1.00 56.69 88 THR A CA 1
ATOM 701 C C . THR A 1 88 ? -3.896 -2.171 19.226 1.00 56.69 88 THR A C 1
ATOM 703 O O . THR A 1 88 ? -4.109 -1.501 20.239 1.00 56.69 88 THR A O 1
ATOM 706 N N . THR A 1 89 ? -2.663 -2.521 18.862 1.00 57.06 89 THR A N 1
ATOM 707 C CA . THR A 1 89 ? -1.484 -2.097 19.613 1.00 57.06 89 THR A CA 1
ATOM 708 C C . THR A 1 89 ? -1.295 -0.587 19.482 1.00 57.06 89 THR A C 1
ATOM 710 O O . THR A 1 89 ? -1.475 0.011 18.424 1.00 57.06 89 THR A O 1
ATOM 713 N N . SER A 1 90 ? -0.953 0.057 20.598 1.00 59.16 90 SER A N 1
ATOM 714 C CA . SER A 1 90 ? -0.722 1.506 20.682 1.00 59.16 90 SER A CA 1
ATOM 715 C C . SER A 1 90 ? 0.452 1.988 19.820 1.00 59.16 90 SER A C 1
ATOM 717 O O . SER A 1 90 ? 0.533 3.181 19.533 1.00 59.16 90 SER A O 1
ATOM 719 N N . SER A 1 91 ? 1.305 1.059 19.382 1.00 63.56 91 SER A N 1
ATOM 720 C CA . SER A 1 91 ? 2.452 1.282 18.506 1.00 63.56 91 SER A CA 1
ATOM 721 C C . SER A 1 91 ? 2.520 0.152 17.467 1.00 63.56 91 SER A C 1
ATOM 723 O O . SER A 1 91 ? 3.090 -0.902 17.759 1.00 63.56 91 SER A O 1
ATOM 725 N N . PRO A 1 92 ? 1.905 0.308 16.285 1.00 69.06 92 PRO A N 1
ATOM 726 C CA . PRO A 1 92 ? 1.990 -0.689 15.228 1.00 69.06 92 PRO A CA 1
ATOM 727 C C . PRO A 1 92 ? 3.409 -0.732 14.673 1.00 69.06 92 PRO A C 1
ATOM 729 O O . PRO A 1 92 ? 4.070 0.303 14.538 1.00 69.06 92 PRO A O 1
ATOM 732 N N . ARG A 1 93 ? 3.886 -1.936 14.352 1.00 82.06 93 ARG A N 1
ATOM 733 C CA . ARG A 1 93 ? 5.198 -2.091 13.728 1.00 82.06 93 ARG A CA 1
ATOM 734 C C . ARG A 1 93 ? 5.109 -1.645 12.284 1.00 82.06 93 ARG A C 1
ATOM 736 O O . ARG A 1 93 ? 4.201 -2.044 11.553 1.00 82.06 93 ARG A O 1
ATOM 743 N N . VAL A 1 94 ? 6.062 -0.811 11.900 1.00 84.44 94 VAL A N 1
ATOM 744 C CA . VAL A 1 94 ? 6.183 -0.290 10.548 1.00 84.44 94 VAL A CA 1
ATOM 745 C C . VAL A 1 94 ? 7.557 -0.659 10.020 1.00 84.44 94 VAL A C 1
ATOM 747 O O . VAL A 1 94 ? 8.552 -0.494 10.725 1.00 84.44 94 VAL A O 1
ATOM 750 N N . SER A 1 95 ? 7.606 -1.171 8.797 1.00 87.12 95 SER A N 1
ATOM 751 C CA . SER A 1 95 ? 8.845 -1.528 8.117 1.00 87.12 95 SER A CA 1
ATOM 752 C C . SER A 1 95 ? 8.900 -0.911 6.729 1.00 87.12 95 SER A C 1
ATOM 754 O O . SER A 1 95 ? 7.876 -0.712 6.070 1.00 87.12 95 SER A O 1
ATOM 756 N N . LEU A 1 96 ? 10.122 -0.630 6.295 1.00 86.62 96 LEU A N 1
ATOM 757 C CA . LEU A 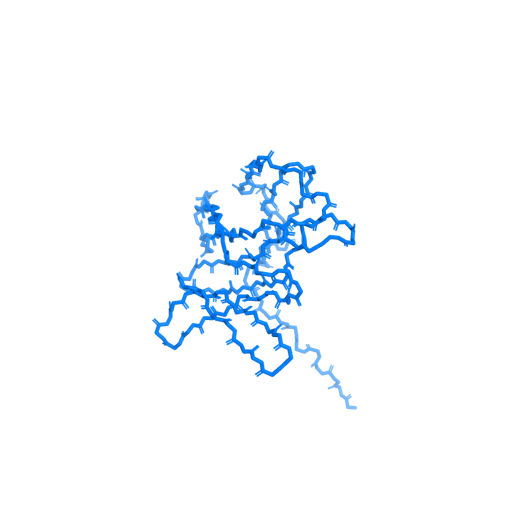1 96 ? 10.447 -0.182 4.953 1.00 86.62 96 LEU A CA 1
ATOM 758 C C . LEU A 1 96 ? 11.319 -1.249 4.298 1.00 86.62 96 LEU A C 1
ATOM 760 O O . LEU A 1 96 ? 12.279 -1.722 4.904 1.00 86.62 96 LEU A O 1
ATOM 764 N N . THR A 1 97 ? 10.981 -1.625 3.073 1.00 86.69 97 THR A N 1
ATOM 765 C CA . THR A 1 97 ? 11.764 -2.563 2.272 1.00 86.69 97 THR A CA 1
ATOM 766 C C . THR A 1 97 ? 12.070 -1.916 0.939 1.00 86.69 97 THR A C 1
ATOM 768 O O . THR A 1 97 ? 11.166 -1.698 0.135 1.00 86.69 97 THR A O 1
ATOM 771 N N . GLU A 1 98 ? 13.335 -1.592 0.714 1.00 81.94 98 GLU A N 1
ATOM 772 C CA . GLU A 1 98 ? 13.806 -1.108 -0.578 1.00 81.94 98 GLU A CA 1
ATOM 773 C C . GLU A 1 98 ? 13.890 -2.271 -1.560 1.00 81.94 98 GLU A C 1
ATOM 775 O O . GLU A 1 98 ? 14.386 -3.352 -1.241 1.00 81.94 98 GLU A O 1
ATOM 780 N N . LEU A 1 99 ? 13.360 -2.053 -2.756 1.00 78.50 99 LEU A N 1
ATOM 781 C CA . LEU A 1 99 ? 13.371 -3.020 -3.836 1.00 78.50 99 LEU A CA 1
ATOM 782 C C . LEU A 1 99 ? 14.477 -2.623 -4.806 1.00 78.50 99 LEU A C 1
ATOM 784 O O . LEU A 1 99 ? 14.233 -1.979 -5.828 1.00 78.50 99 LEU A O 1
ATOM 788 N N . LEU A 1 100 ? 15.702 -2.990 -4.442 1.00 62.97 100 LEU A N 1
ATOM 789 C CA . LEU A 1 100 ? 16.862 -2.851 -5.312 1.00 62.97 100 LEU A CA 1
ATOM 790 C C . LEU A 1 100 ? 16.637 -3.731 -6.559 1.00 62.97 100 LEU A C 1
ATOM 792 O O . LEU A 1 100 ? 16.154 -4.857 -6.449 1.00 62.97 100 LEU A O 1
ATOM 796 N N . ASP A 1 101 ? 16.910 -3.183 -7.744 1.00 58.50 101 ASP A N 1
ATOM 797 C CA . ASP A 1 101 ? 16.863 -3.862 -9.054 1.00 58.50 101 ASP A CA 1
ATOM 798 C C . ASP A 1 101 ? 15.483 -4.298 -9.599 1.00 58.50 101 ASP A C 1
ATOM 800 O O . ASP A 1 101 ? 15.397 -4.899 -10.673 1.00 58.50 101 ASP A O 1
ATOM 804 N N . ALA A 1 102 ? 14.375 -3.985 -8.918 1.00 55.16 102 ALA A N 1
ATOM 805 C CA . ALA A 1 102 ? 13.073 -4.582 -9.237 1.00 55.16 102 ALA A CA 1
ATOM 806 C C . ALA A 1 102 ? 12.293 -3.923 -10.392 1.00 55.16 102 ALA A C 1
ATOM 808 O O . ALA A 1 102 ? 11.290 -4.483 -10.827 1.00 55.16 102 ALA A O 1
ATOM 809 N N . VAL A 1 103 ? 12.690 -2.751 -10.906 1.00 56.69 103 VAL A N 1
ATOM 810 C CA . VAL A 1 103 ? 11.940 -2.091 -11.992 1.00 56.69 103 VAL A CA 1
ATOM 811 C C . VAL A 1 103 ? 12.841 -1.603 -13.099 1.00 56.69 103 VAL A C 1
ATOM 813 O O . VAL A 1 103 ? 13.630 -0.678 -12.946 1.00 56.69 103 VAL A O 1
ATOM 816 N N . THR A 1 104 ? 12.633 -2.193 -14.270 1.00 55.69 104 THR A N 1
ATOM 817 C CA . THR A 1 104 ? 13.137 -1.631 -15.513 1.00 55.69 104 THR A CA 1
ATOM 818 C C . THR A 1 104 ? 12.218 -0.509 -15.994 1.00 55.69 104 THR A C 1
ATOM 820 O O . THR A 1 104 ? 10.988 -0.573 -15.910 1.00 55.69 104 THR A O 1
ATOM 823 N N . VAL A 1 105 ? 12.856 0.540 -16.505 1.00 50.56 105 VAL A N 1
ATOM 824 C CA . VAL A 1 105 ? 12.269 1.709 -17.167 1.00 50.56 105 VAL A CA 1
ATOM 825 C C . VAL A 1 105 ? 11.067 1.329 -18.049 1.00 50.56 105 VAL A C 1
ATOM 827 O O . VAL A 1 105 ? 11.196 0.532 -18.977 1.00 50.56 105 VAL A O 1
ATOM 830 N N . GLY A 1 106 ? 9.898 1.928 -17.780 1.00 56.16 106 GLY A N 1
ATOM 831 C CA . GLY A 1 106 ? 8.706 1.842 -18.641 1.00 56.16 106 GLY A CA 1
ATOM 832 C C . GLY A 1 106 ? 7.574 0.919 -18.171 1.00 56.16 106 GLY A C 1
ATOM 833 O O . GLY A 1 106 ? 6.596 0.759 -18.900 1.00 56.16 106 GLY A O 1
ATOM 834 N N . GLN A 1 107 ? 7.662 0.324 -16.978 1.00 67.19 107 GLN A N 1
ATOM 835 C CA . GLN A 1 107 ? 6.582 -0.491 -16.405 1.00 67.19 107 GLN A CA 1
ATOM 836 C C . GLN A 1 107 ? 5.787 0.275 -15.341 1.00 67.19 107 GLN A C 1
ATOM 838 O O . GLN A 1 107 ? 6.328 1.112 -14.621 1.00 67.19 107 GLN A O 1
ATOM 843 N N . THR A 1 108 ? 4.490 -0.030 -15.219 1.00 74.00 108 THR A N 1
ATOM 844 C CA . THR A 1 108 ? 3.679 0.397 -14.067 1.00 74.00 108 THR A CA 1
ATOM 845 C C . THR A 1 108 ? 3.655 -0.741 -13.050 1.00 74.00 108 THR A C 1
ATOM 847 O O . THR A 1 108 ? 2.984 -1.743 -13.310 1.00 74.00 108 THR A O 1
ATOM 850 N N . PRO A 1 109 ? 4.396 -0.631 -11.933 1.00 80.44 109 PRO A N 1
ATOM 851 C CA . PRO A 1 109 ? 4.448 -1.687 -10.939 1.00 80.44 109 PRO A CA 1
ATOM 852 C C . PRO A 1 109 ? 3.229 -1.628 -10.009 1.00 80.44 109 PRO A C 1
ATOM 854 O O . PRO A 1 109 ? 2.724 -0.544 -9.700 1.00 80.44 109 PRO A O 1
ATOM 857 N N . PHE A 1 110 ? 2.776 -2.788 -9.541 1.00 84.94 110 PHE A N 1
ATOM 858 C CA . PHE A 1 110 ? 1.708 -2.924 -8.554 1.00 84.94 110 PHE A CA 1
ATOM 859 C C . PHE A 1 110 ? 1.958 -4.088 -7.594 1.00 84.94 110 PHE A C 1
ATOM 861 O O . PHE A 1 110 ? 2.616 -5.066 -7.938 1.00 84.94 110 PHE A O 1
ATO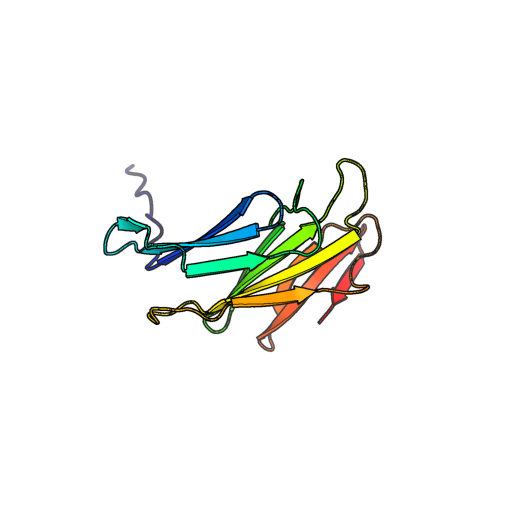M 868 N N . LEU A 1 111 ? 1.407 -3.988 -6.385 1.00 88.88 111 LEU A N 1
ATOM 869 C CA . LEU A 1 111 ? 1.423 -5.063 -5.396 1.00 88.88 111 LEU A CA 1
ATOM 870 C C . LEU A 1 111 ? 0.355 -6.095 -5.700 1.00 88.88 111 LEU A C 1
ATOM 872 O O . LEU A 1 111 ? -0.795 -5.766 -5.992 1.00 88.88 111 LEU A O 1
ATOM 876 N N . CYS A 1 112 ? 0.730 -7.353 -5.535 1.00 88.38 112 CYS A N 1
ATOM 877 C CA . CYS A 1 112 ? -0.179 -8.477 -5.584 1.00 88.38 112 CYS A CA 1
ATOM 878 C C . CYS A 1 112 ? 0.146 -9.474 -4.473 1.00 88.38 112 CYS A C 1
ATOM 880 O O . CYS A 1 112 ? 1.251 -9.509 -3.931 1.00 88.38 112 CYS A O 1
ATOM 882 N N . VAL A 1 113 ? -0.862 -10.265 -4.121 1.00 90.75 113 VAL A N 1
ATOM 883 C CA . VAL A 1 113 ? -0.743 -11.346 -3.148 1.00 90.75 113 VAL A CA 1
ATOM 884 C C . VAL A 1 113 ? -0.968 -12.649 -3.896 1.00 90.75 113 VAL A C 1
ATOM 886 O O . VAL A 1 113 ? -2.038 -12.859 -4.473 1.00 90.75 113 VAL A O 1
ATOM 889 N N . GLY A 1 114 ? 0.049 -13.506 -3.905 1.00 88.19 114 GLY A N 1
ATOM 890 C CA . GLY A 1 114 ? -0.019 -14.834 -4.497 1.00 88.19 114 GLY A CA 1
ATOM 891 C C . GLY A 1 114 ? -0.990 -15.753 -3.753 1.00 88.19 114 GLY A C 1
ATOM 892 O O . GLY A 1 114 ? -1.388 -15.500 -2.614 1.00 88.19 114 GLY A O 1
ATOM 893 N N . ARG A 1 115 ? -1.364 -16.871 -4.386 1.00 88.56 115 ARG A N 1
ATOM 894 C CA . ARG A 1 115 ? -2.240 -17.886 -3.767 1.00 88.56 115 ARG A CA 1
ATOM 895 C C . ARG A 1 115 ? -1.600 -18.549 -2.541 1.00 88.56 115 ARG A C 1
ATOM 897 O O . ARG A 1 115 ? -2.305 -18.970 -1.631 1.00 88.56 115 ARG A O 1
ATOM 904 N N . ASP A 1 116 ? -0.275 -18.618 -2.519 1.00 90.62 116 ASP A N 1
ATOM 905 C CA . ASP A 1 116 ? 0.548 -19.031 -1.377 1.00 90.62 116 ASP A CA 1
ATOM 906 C C . ASP A 1 116 ? 0.578 -17.984 -0.243 1.00 90.62 116 ASP A C 1
ATOM 908 O O . ASP A 1 116 ? 1.109 -18.225 0.846 1.00 90.62 116 ASP A O 1
ATOM 912 N N . GLY A 1 117 ? -0.018 -16.812 -0.472 1.00 87.19 117 GLY A N 1
ATOM 913 C CA . GLY A 1 117 ? 0.028 -15.684 0.437 1.00 87.19 117 GLY A CA 1
ATOM 914 C C . GLY A 1 117 ? 1.414 -15.054 0.495 1.00 87.19 117 GLY A C 1
ATOM 915 O O . GLY A 1 117 ? 1.809 -14.584 1.560 1.00 87.19 117 GLY A O 1
ATOM 916 N N . ARG A 1 118 ? 2.185 -15.071 -0.592 1.00 90.12 118 ARG A N 1
ATOM 917 C CA . ARG A 1 118 ? 3.411 -14.282 -0.692 1.00 90.12 118 ARG A CA 1
ATOM 918 C C . ARG A 1 118 ? 3.108 -12.925 -1.328 1.00 90.12 118 ARG A C 1
ATOM 920 O O . ARG A 1 118 ? 2.320 -12.839 -2.269 1.00 90.12 118 ARG A O 1
ATOM 927 N N . LEU A 1 119 ? 3.704 -11.866 -0.780 1.00 89.31 119 LEU A N 1
ATOM 928 C CA . LEU A 1 119 ? 3.636 -10.529 -1.363 1.00 89.31 119 LEU A CA 1
ATOM 929 C C . LEU A 1 119 ? 4.578 -10.477 -2.567 1.00 89.31 119 LEU A C 1
ATOM 931 O O . LEU A 1 119 ? 5.700 -10.978 -2.499 1.00 89.31 119 LEU A O 1
ATOM 935 N N . SER A 1 120 ? 4.129 -9.895 -3.672 1.00 88.19 120 SER A N 1
ATOM 936 C CA . SER A 1 120 ? 4.939 -9.759 -4.881 1.00 88.19 120 SER A CA 1
ATOM 937 C C . SER A 1 120 ? 4.666 -8.429 -5.563 1.00 88.19 120 SER A C 1
ATOM 939 O O . SER A 1 120 ? 3.555 -7.895 -5.504 1.00 88.19 120 SER A O 1
ATOM 941 N N . VAL A 1 121 ? 5.679 -7.902 -6.238 1.00 85.88 121 VAL A N 1
ATOM 942 C CA . VAL A 1 121 ? 5.519 -6.784 -7.164 1.00 85.88 121 VAL A CA 1
ATOM 943 C C . VAL A 1 121 ? 5.340 -7.362 -8.555 1.00 85.88 121 VAL A C 1
ATOM 945 O O . VAL A 1 121 ? 6.097 -8.232 -8.970 1.00 85.88 121 VAL A O 1
ATOM 948 N N . ALA A 1 122 ? 4.332 -6.890 -9.271 1.00 84.69 122 ALA A N 1
ATOM 949 C CA . ALA A 1 122 ? 4.107 -7.216 -10.667 1.00 84.69 122 ALA A CA 1
ATOM 950 C C . ALA A 1 122 ? 4.324 -5.971 -11.524 1.00 84.69 122 ALA A C 1
ATOM 952 O O . ALA A 1 122 ? 3.958 -4.868 -11.123 1.00 84.69 122 ALA A O 1
ATOM 953 N N . GLY A 1 123 ? 4.893 -6.143 -12.713 1.00 81.62 123 GLY A N 1
ATOM 954 C CA . GLY A 1 123 ? 5.102 -5.077 -13.687 1.00 81.62 123 GLY A CA 1
ATOM 955 C C . GLY A 1 123 ? 4.651 -5.528 -15.065 1.00 81.62 123 GLY A C 1
ATOM 956 O O . GLY A 1 123 ? 5.030 -6.602 -15.530 1.00 81.62 123 GLY A O 1
ATOM 957 N N . VAL A 1 124 ? 3.842 -4.706 -15.732 1.00 75.88 124 VAL A N 1
ATOM 958 C CA . VAL A 1 124 ? 3.313 -5.003 -17.072 1.00 75.88 124 VAL A CA 1
ATOM 959 C C . VAL A 1 124 ? 4.079 -4.194 -18.114 1.00 75.88 124 VAL A C 1
ATOM 961 O O . VAL A 1 124 ? 4.243 -2.983 -17.965 1.00 75.88 124 VAL A O 1
ATOM 964 N N . ARG A 1 125 ? 4.553 -4.862 -19.172 1.00 73.31 125 ARG A N 1
ATOM 965 C CA . ARG A 1 125 ? 5.134 -4.241 -20.372 1.00 73.31 125 ARG A CA 1
ATOM 966 C C . ARG A 1 125 ? 4.523 -4.873 -21.619 1.00 73.31 125 ARG A C 1
ATOM 968 O O . ARG A 1 125 ? 4.821 -6.021 -21.941 1.00 73.31 125 ARG A O 1
ATOM 975 N N . GLY A 1 126 ? 3.689 -4.126 -22.342 1.00 74.94 126 GLY A N 1
ATOM 976 C CA . GLY A 1 126 ? 2.948 -4.679 -23.479 1.00 74.94 126 GLY A CA 1
ATOM 977 C C . GLY A 1 126 ? 2.084 -5.863 -23.033 1.00 74.94 126 GLY A C 1
ATOM 978 O O . GLY A 1 126 ? 1.196 -5.686 -22.206 1.00 74.94 126 GLY A O 1
ATOM 979 N N . MET A 1 127 ? 2.375 -7.064 -23.543 1.00 77.88 127 MET A N 1
ATOM 980 C CA . MET A 1 127 ? 1.695 -8.316 -23.165 1.00 77.88 127 MET A CA 1
ATOM 981 C C . MET A 1 127 ? 2.488 -9.171 -22.157 1.00 77.88 127 MET A C 1
ATOM 983 O O . MET A 1 127 ? 2.058 -10.270 -21.816 1.00 77.88 127 MET A O 1
ATOM 987 N N . HIS A 1 128 ? 3.641 -8.693 -21.680 1.00 77.38 128 HIS A N 1
ATOM 988 C CA . HIS A 1 128 ? 4.484 -9.416 -20.729 1.00 77.38 128 HIS A CA 1
ATOM 989 C C . HIS A 1 128 ? 4.252 -8.930 -19.299 1.00 77.38 128 HIS A C 1
ATOM 991 O O . HIS A 1 128 ? 4.212 -7.725 -19.036 1.00 77.38 128 HIS A O 1
ATOM 997 N N . VAL A 1 129 ? 4.152 -9.884 -18.373 1.00 78.50 129 VAL A N 1
ATOM 998 C CA . VAL A 1 129 ? 4.104 -9.639 -16.930 1.00 78.50 129 VAL A CA 1
ATOM 999 C C . VAL A 1 129 ? 5.389 -10.171 -16.315 1.00 78.50 129 VAL A C 1
ATOM 1001 O O . VAL A 1 129 ? 5.720 -11.342 -16.487 1.00 78.50 129 VAL A O 1
ATOM 1004 N N . ALA A 1 130 ? 6.100 -9.306 -15.602 1.00 81.25 130 ALA A N 1
ATOM 1005 C CA . ALA A 1 130 ? 7.210 -9.683 -14.739 1.00 81.25 130 ALA A CA 1
ATOM 1006 C C . ALA A 1 130 ? 6.743 -9.666 -13.278 1.00 81.25 130 ALA A C 1
ATOM 1008 O O . ALA A 1 130 ? 5.902 -8.845 -12.909 1.00 81.25 130 ALA A O 1
ATOM 1009 N N . LEU A 1 131 ? 7.264 -10.594 -12.475 1.00 81.12 131 LEU A N 1
ATOM 1010 C CA . LEU A 1 131 ? 6.944 -10.756 -11.058 1.00 81.12 131 LEU A CA 1
ATOM 1011 C C . LEU A 1 131 ? 8.237 -10.802 -10.245 1.00 81.12 131 LEU A C 1
ATOM 1013 O O . LEU A 1 131 ? 9.167 -11.522 -10.606 1.00 81.12 131 LEU A O 1
ATOM 1017 N N . TRP A 1 132 ? 8.253 -10.078 -9.131 1.00 81.31 132 TRP A N 1
ATOM 1018 C CA . TRP A 1 132 ? 9.356 -10.021 -8.174 1.00 81.31 132 TRP A CA 1
ATOM 1019 C C . TRP A 1 132 ? 8.823 -10.349 -6.770 1.00 81.31 132 TRP A C 1
ATOM 1021 O O . TRP A 1 132 ? 7.765 -9.843 -6.385 1.00 81.31 132 TRP A O 1
ATOM 1031 N N . THR A 1 133 ? 9.517 -11.216 -6.024 1.00 76.69 133 THR A N 1
ATOM 1032 C CA . THR A 1 133 ? 9.055 -11.839 -4.758 1.00 76.69 133 THR A CA 1
ATOM 1033 C C . THR A 1 133 ? 10.056 -11.737 -3.623 1.00 76.69 133 THR A C 1
ATOM 1035 O O . THR A 1 133 ? 11.257 -11.748 -3.959 1.00 76.69 133 THR A O 1
#